Protein AF-A0A917YUC7-F1 (afdb_monomer_lite)

Structure (mmCIF, N/CA/C/O backbone):
data_AF-A0A917YUC7-F1
#
_entry.id   AF-A0A917YUC7-F1
#
loop_
_atom_site.group_PDB
_atom_site.id
_atom_site.type_symbol
_atom_site.label_atom_id
_atom_site.label_alt_id
_atom_site.label_comp_id
_atom_site.label_asym_id
_atom_site.label_entity_id
_atom_site.label_seq_id
_atom_site.pdbx_PDB_ins_code
_atom_site.Cartn_x
_atom_site.Cartn_y
_atom_site.Cartn_z
_atom_site.occupancy
_atom_site.B_iso_or_equiv
_atom_site.auth_seq_id
_atom_site.auth_comp_id
_atom_site.auth_asym_id
_atom_site.auth_atom_id
_atom_site.pdbx_PDB_model_nu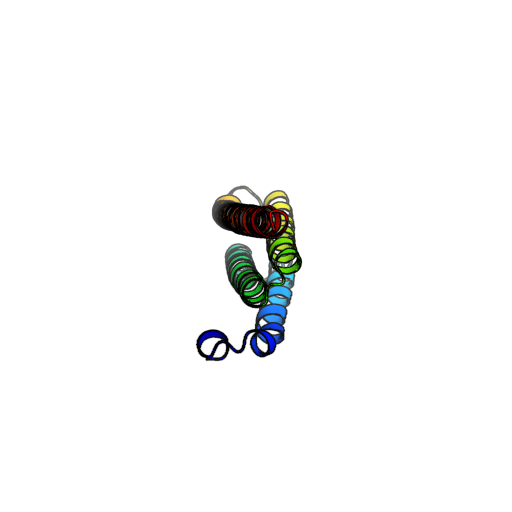m
ATOM 1 N N . MET A 1 1 ? -17.972 -7.147 -2.688 1.00 74.19 1 MET A N 1
ATOM 2 C CA . MET A 1 1 ? -18.888 -7.907 -1.812 1.00 74.19 1 MET A CA 1
ATOM 3 C C . MET A 1 1 ? -18.454 -7.900 -0.339 1.00 74.19 1 MET A C 1
ATOM 5 O O . MET A 1 1 ? -19.126 -7.241 0.434 1.00 74.19 1 MET A O 1
ATOM 9 N N . LEU A 1 2 ? -17.316 -8.488 0.076 1.00 87.12 2 LEU A N 1
ATOM 10 C CA . LEU A 1 2 ? -16.949 -8.581 1.515 1.00 87.12 2 LEU A CA 1
ATOM 11 C C . LEU A 1 2 ? -16.823 -7.231 2.246 1.00 87.12 2 LEU A C 1
ATOM 13 O O . LEU A 1 2 ? -17.411 -7.049 3.309 1.00 87.12 2 LEU A O 1
ATOM 17 N N . ARG A 1 3 ? -16.110 -6.262 1.656 1.00 87.81 3 ARG A N 1
ATOM 18 C CA . ARG A 1 3 ? -15.996 -4.898 2.208 1.00 87.81 3 ARG A CA 1
ATOM 19 C C . ARG A 1 3 ? -17.294 -4.094 2.149 1.00 87.81 3 ARG A C 1
ATOM 21 O O . ARG A 1 3 ? -17.513 -3.256 3.006 1.00 87.81 3 ARG A O 1
ATOM 28 N N . GLN A 1 4 ? -18.154 -4.359 1.164 1.00 86.38 4 GLN A N 1
ATOM 29 C CA . GLN A 1 4 ? -19.476 -3.719 1.071 1.00 86.38 4 GLN A CA 1
ATOM 30 C C . GLN A 1 4 ? -20.412 -4.219 2.177 1.00 86.38 4 GLN A C 1
ATOM 32 O O . GLN A 1 4 ? -21.276 -3.482 2.623 1.00 86.38 4 GLN A O 1
ATOM 37 N N . THR A 1 5 ? -20.204 -5.452 2.642 1.00 91.31 5 THR A N 1
ATOM 38 C CA . THR A 1 5 ? -20.909 -6.043 3.787 1.00 91.31 5 THR A CA 1
ATOM 39 C C . THR A 1 5 ? -20.157 -5.870 5.111 1.00 91.31 5 THR A C 1
ATOM 41 O O . THR A 1 5 ? -20.409 -6.618 6.047 1.00 91.31 5 THR A O 1
ATOM 44 N N . GLU A 1 6 ? -19.167 -4.972 5.170 1.00 90.62 6 GLU A N 1
ATOM 45 C CA . GLU A 1 6 ? -18.369 -4.678 6.373 1.00 90.62 6 GLU A CA 1
ATOM 46 C C . GLU A 1 6 ? -17.646 -5.886 7.004 1.00 90.62 6 GLU A C 1
ATOM 48 O O . GLU A 1 6 ? -17.240 -5.875 8.165 1.00 90.62 6 GLU A O 1
ATOM 53 N N . GLN A 1 7 ? -17.407 -6.944 6.225 1.00 92.56 7 GLN A N 1
ATOM 54 C CA . GLN A 1 7 ? -16.704 -8.145 6.679 1.00 92.56 7 GLN A CA 1
ATOM 55 C C . GLN A 1 7 ? -15.183 -7.935 6.611 1.00 92.56 7 GLN A C 1
ATOM 57 O O . GLN A 1 7 ? -14.464 -8.665 5.924 1.00 92.56 7 GLN A O 1
ATOM 62 N N . TRP A 1 8 ? -14.686 -6.918 7.321 1.00 93.31 8 TRP A N 1
ATOM 63 C CA . TRP A 1 8 ? -13.299 -6.439 7.249 1.00 93.31 8 TRP A CA 1
ATOM 64 C C . TRP A 1 8 ? -12.279 -7.543 7.554 1.00 93.31 8 TRP A C 1
ATOM 66 O O . TRP A 1 8 ? -11.313 -7.734 6.815 1.00 93.31 8 TRP A O 1
ATOM 76 N N . HIS A 1 9 ? -12.534 -8.345 8.590 1.00 92.81 9 HIS A N 1
ATOM 77 C CA . HIS A 1 9 ? -11.676 -9.472 8.968 1.00 92.81 9 HIS A CA 1
ATOM 78 C C . HIS A 1 9 ? -11.575 -10.545 7.883 1.00 92.81 9 HIS A C 1
ATOM 80 O O . HIS A 1 9 ? -10.516 -11.132 7.693 1.00 92.81 9 HIS A O 1
ATOM 86 N N . ARG A 1 10 ? -12.667 -10.799 7.155 1.00 93.44 10 ARG A N 1
ATOM 87 C CA . ARG A 1 10 ? -12.684 -11.800 6.082 1.00 93.44 10 ARG A CA 1
ATOM 88 C C . ARG A 1 10 ? -12.084 -11.262 4.793 1.00 93.44 10 ARG A C 1
ATOM 90 O O . ARG A 1 10 ? -11.592 -12.047 3.998 1.00 93.44 10 ARG A O 1
ATOM 97 N N . ALA A 1 11 ? -12.107 -9.947 4.586 1.00 94.12 11 ALA A N 1
ATOM 98 C CA . ALA A 1 11 ? -11.483 -9.310 3.432 1.00 94.12 11 ALA A CA 1
ATOM 99 C C . ALA A 1 11 ? -9.945 -9.282 3.527 1.00 94.12 11 ALA A C 1
ATOM 101 O O . ALA A 1 11 ? -9.275 -9.308 2.498 1.00 94.12 11 ALA A O 1
ATOM 102 N N . LEU A 1 12 ? -9.397 -9.263 4.748 1.00 94.06 12 LEU A N 1
ATOM 103 C CA . LEU A 1 12 ? -7.960 -9.165 5.035 1.00 94.06 12 LEU A CA 1
ATOM 104 C C . LEU A 1 12 ? -7.058 -10.093 4.203 1.00 94.06 12 LEU A C 1
ATOM 106 O O . LEU A 1 12 ? -6.167 -9.558 3.552 1.00 94.06 12 LEU A O 1
ATOM 110 N N . PRO A 1 13 ? -7.255 -11.427 4.173 1.00 95.19 13 PRO A N 1
ATOM 111 C CA . PRO A 1 13 ? -6.349 -12.324 3.450 1.00 95.19 13 PRO A CA 1
ATOM 112 C C . PRO A 1 13 ? -6.332 -12.064 1.939 1.00 95.19 13 PRO A C 1
ATOM 114 O O . PRO A 1 13 ? -5.275 -12.116 1.323 1.00 95.19 13 PRO A O 1
ATOM 117 N N . TYR A 1 14 ? -7.475 -11.712 1.346 1.00 95.38 14 TYR A N 1
ATOM 118 C CA . TYR A 1 14 ? -7.559 -11.422 -0.088 1.00 95.38 14 TYR A CA 1
ATOM 119 C C . TYR A 1 14 ? -6.807 -10.141 -0.452 1.00 95.38 14 TYR A C 1
ATOM 121 O O . TYR A 1 14 ? -6.075 -10.100 -1.435 1.00 95.38 14 TYR A O 1
ATOM 129 N N . ILE A 1 15 ? -6.973 -9.092 0.356 1.00 96.25 15 ILE A N 1
ATOM 130 C CA . ILE A 1 15 ? -6.316 -7.805 0.105 1.00 96.25 15 ILE A CA 1
ATOM 131 C C . ILE A 1 15 ? -4.824 -7.894 0.453 1.00 96.25 15 ILE A C 1
ATOM 133 O O . ILE A 1 15 ? -4.002 -7.328 -0.258 1.00 96.25 15 ILE A O 1
ATOM 137 N N . GLY A 1 16 ? -4.474 -8.628 1.513 1.00 96.88 16 GLY A N 1
ATOM 138 C CA . GLY A 1 16 ? -3.090 -8.923 1.880 1.00 96.88 16 GLY A CA 1
ATOM 139 C C . GLY A 1 16 ? -2.356 -9.658 0.762 1.00 96.88 16 GLY A C 1
ATOM 140 O O . GLY A 1 16 ? -1.305 -9.203 0.332 1.00 96.88 16 GLY A O 1
ATOM 141 N N . SER A 1 17 ? -2.967 -10.706 0.206 1.00 97.50 17 SER A N 1
ATOM 142 C CA . SER A 1 17 ? -2.397 -11.436 -0.930 1.00 97.50 17 SER A CA 1
ATOM 143 C C . SER A 1 17 ? -2.228 -10.550 -2.170 1.00 97.50 17 SER A C 1
ATOM 145 O O . SER A 1 17 ? -1.193 -10.617 -2.827 1.00 97.50 17 SER A O 1
ATOM 147 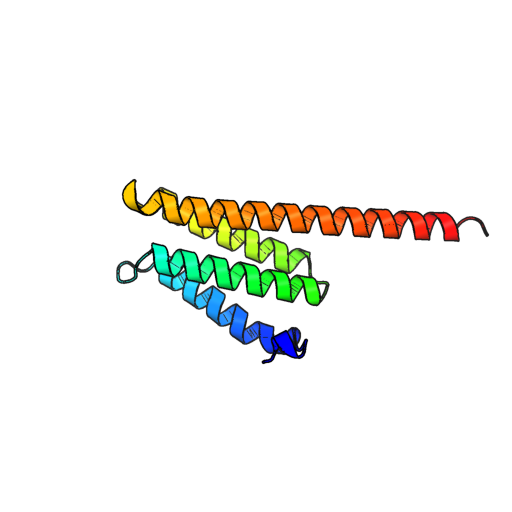N N . ALA A 1 18 ? -3.188 -9.664 -2.463 1.00 97.25 18 ALA A N 1
ATOM 148 C CA . ALA A 1 18 ? -3.049 -8.700 -3.557 1.00 97.25 18 ALA A CA 1
ATOM 149 C C . ALA A 1 18 ? -1.884 -7.717 -3.330 1.00 97.25 18 ALA A C 1
ATOM 151 O O . ALA A 1 18 ? -1.146 -7.411 -4.263 1.00 97.25 18 ALA A O 1
ATOM 152 N N . PHE A 1 19 ? -1.698 -7.250 -2.092 1.00 98.25 19 PHE A N 1
ATOM 153 C CA . PHE A 1 19 ? -0.584 -6.378 -1.716 1.00 98.25 19 PHE A CA 1
ATOM 154 C C . PHE A 1 19 ? 0.774 -7.079 -1.853 1.00 98.25 19 PHE A C 1
ATOM 156 O O . PHE A 1 19 ? 1.709 -6.514 -2.421 1.00 98.25 19 PHE A O 1
ATOM 163 N N . GLU A 1 20 ? 0.880 -8.320 -1.381 1.00 97.19 20 GLU A N 1
ATOM 164 C CA . GLU A 1 20 ? 2.092 -9.136 -1.506 1.00 97.19 20 GLU A CA 1
ATOM 165 C C . GLU A 1 20 ? 2.425 -9.415 -2.974 1.00 97.19 20 GLU A C 1
ATOM 167 O O . GLU A 1 20 ? 3.557 -9.193 -3.403 1.00 97.19 20 GLU A O 1
ATOM 172 N N . ALA A 1 21 ? 1.432 -9.819 -3.770 1.00 96.69 21 ALA A N 1
ATOM 173 C CA . ALA A 1 21 ? 1.607 -10.057 -5.198 1.00 96.69 21 ALA A CA 1
ATOM 174 C C . ALA A 1 21 ? 2.078 -8.790 -5.925 1.00 96.69 21 ALA A C 1
ATOM 176 O O . ALA A 1 21 ? 3.066 -8.833 -6.653 1.00 96.69 21 ALA A O 1
ATOM 177 N N . ALA A 1 22 ? 1.434 -7.645 -5.684 1.00 96.44 22 ALA A N 1
ATOM 178 C CA . ALA A 1 22 ? 1.843 -6.380 -6.288 1.00 96.44 22 ALA A CA 1
ATOM 179 C C . ALA A 1 22 ? 3.262 -5.954 -5.868 1.00 96.44 22 ALA A C 1
ATOM 181 O O . ALA A 1 22 ? 4.010 -5.422 -6.686 1.00 96.44 22 ALA A O 1
ATOM 182 N N . SER A 1 23 ? 3.654 -6.232 -4.620 1.00 95.06 23 SER A N 1
ATOM 183 C CA . SER A 1 23 ? 5.010 -5.964 -4.122 1.00 95.06 23 SER A CA 1
ATOM 184 C C . SER A 1 23 ? 6.062 -6.801 -4.855 1.00 95.06 23 SER A C 1
ATOM 186 O O . SER A 1 23 ? 7.117 -6.281 -5.208 1.00 95.06 23 SER A O 1
ATOM 188 N N . LEU A 1 24 ? 5.768 -8.078 -5.123 1.00 94.38 24 LEU A N 1
ATOM 189 C CA . LEU A 1 24 ? 6.646 -8.958 -5.901 1.00 94.38 24 LEU A CA 1
ATOM 190 C C . LEU A 1 24 ? 6.746 -8.507 -7.362 1.00 94.38 24 LEU A C 1
ATOM 192 O O . LEU A 1 24 ? 7.843 -8.444 -7.914 1.00 94.38 24 LEU A O 1
ATOM 196 N N . LEU A 1 25 ? 5.610 -8.155 -7.973 1.00 93.19 25 LEU A N 1
ATOM 197 C CA . LEU A 1 25 ? 5.556 -7.689 -9.360 1.00 93.19 25 LEU A CA 1
ATOM 198 C C . LEU A 1 25 ? 6.344 -6.391 -9.561 1.00 93.19 25 LEU A C 1
ATOM 200 O O . LEU A 1 25 ? 6.956 -6.220 -10.608 1.00 93.19 25 LEU A O 1
ATOM 204 N N . LEU A 1 26 ? 6.390 -5.507 -8.559 1.00 91.31 26 LEU A N 1
ATOM 205 C CA . LEU A 1 26 ? 7.149 -4.255 -8.632 1.00 91.31 26 LEU A CA 1
ATOM 206 C C . LEU A 1 26 ? 8.666 -4.474 -8.777 1.00 91.31 26 LEU A C 1
ATOM 208 O O . LEU A 1 26 ? 9.362 -3.604 -9.294 1.00 91.31 26 LEU A O 1
ATOM 212 N N . GLY A 1 27 ? 9.180 -5.618 -8.316 1.00 85.62 27 GLY A N 1
ATOM 213 C CA . GLY A 1 27 ? 10.582 -6.010 -8.470 1.00 85.62 27 GLY A CA 1
ATOM 214 C C . GLY A 1 27 ? 10.868 -6.868 -9.706 1.00 85.62 27 GLY A C 1
ATOM 215 O O . GLY A 1 27 ? 12.018 -7.254 -9.909 1.00 85.62 27 GLY A O 1
ATOM 216 N N . SER A 1 28 ? 9.850 -7.205 -10.502 1.00 87.62 28 SER A N 1
ATOM 217 C CA . SER A 1 28 ? 9.996 -8.046 -11.691 1.00 87.62 28 SER A CA 1
ATOM 218 C C . SER A 1 28 ? 10.418 -7.220 -12.907 1.00 87.62 28 SER A C 1
ATOM 220 O O . SER A 1 28 ? 9.899 -6.133 -13.134 1.00 87.62 28 SER A O 1
ATOM 222 N N . ILE A 1 29 ? 11.343 -7.757 -13.706 1.00 79.00 29 ILE A N 1
ATOM 223 C CA . ILE A 1 29 ? 11.822 -7.131 -14.952 1.00 79.00 29 ILE A CA 1
ATOM 224 C C . ILE A 1 29 ? 10.797 -7.307 -16.087 1.00 79.00 29 ILE A C 1
ATOM 226 O O . ILE A 1 29 ? 10.738 -6.492 -17.003 1.00 79.00 29 ILE A O 1
ATOM 230 N N . ASP A 1 30 ? 9.965 -8.348 -16.008 1.00 83.56 30 ASP A N 1
ATOM 231 C CA . ASP A 1 30 ? 9.036 -8.742 -17.074 1.00 83.56 30 ASP A CA 1
ATOM 232 C C . ASP A 1 30 ? 7.685 -8.015 -17.003 1.00 83.56 30 ASP A C 1
ATOM 234 O O . ASP A 1 30 ? 6.819 -8.204 -17.859 1.00 83.56 30 ASP A O 1
ATOM 238 N N . ILE A 1 31 ? 7.475 -7.204 -15.965 1.00 84.44 31 ILE A N 1
ATOM 239 C CA . ILE A 1 31 ? 6.204 -6.543 -15.683 1.00 84.44 31 ILE A CA 1
ATOM 240 C C . ILE A 1 31 ? 6.381 -5.036 -15.772 1.00 84.44 31 ILE A C 1
ATOM 242 O O . ILE A 1 31 ? 7.367 -4.476 -15.302 1.00 84.44 31 ILE A O 1
ATOM 246 N N . ASP A 1 32 ? 5.379 -4.366 -16.341 1.00 88.88 32 ASP A N 1
ATOM 247 C CA . ASP A 1 32 ? 5.323 -2.910 -16.351 1.00 88.88 32 ASP A CA 1
ATOM 248 C C . ASP A 1 32 ? 5.326 -2.361 -14.914 1.00 88.88 32 ASP A C 1
ATOM 250 O O . ASP A 1 32 ? 4.347 -2.471 -14.166 1.00 88.88 32 ASP A O 1
ATOM 254 N N . THR A 1 33 ? 6.435 -1.720 -14.547 1.00 90.00 33 THR A N 1
ATOM 255 C CA . THR A 1 33 ? 6.644 -1.066 -13.255 1.00 90.00 33 THR A CA 1
ATOM 256 C C . THR A 1 33 ? 5.522 -0.087 -12.908 1.00 90.00 33 THR A C 1
ATOM 258 O O . THR A 1 33 ? 5.149 0.036 -11.741 1.00 90.00 33 THR A O 1
ATOM 261 N N . GLN A 1 34 ? 4.945 0.614 -13.891 1.00 90.31 34 GLN A N 1
ATOM 262 C CA . GLN A 1 34 ? 3.865 1.574 -13.652 1.00 90.31 34 GLN A CA 1
ATOM 263 C C . GLN A 1 34 ? 2.557 0.885 -13.254 1.00 90.31 34 GLN A C 1
ATOM 265 O O . GLN A 1 34 ? 1.827 1.382 -12.382 1.00 90.31 34 GLN A O 1
ATOM 270 N N . LEU A 1 35 ? 2.274 -0.264 -13.868 1.00 91.75 35 LEU A N 1
ATOM 271 C CA . LEU A 1 35 ? 1.143 -1.109 -13.507 1.00 91.75 35 LEU A CA 1
ATOM 272 C C . LEU A 1 35 ? 1.345 -1.678 -12.101 1.00 91.75 35 LEU A C 1
ATOM 274 O O . LEU A 1 35 ? 0.494 -1.468 -11.236 1.00 91.75 35 LEU A O 1
ATOM 278 N N . ALA A 1 36 ? 2.498 -2.296 -11.839 1.00 93.88 36 ALA A N 1
ATOM 279 C CA . ALA A 1 36 ? 2.814 -2.861 -10.528 1.00 93.88 36 ALA A CA 1
ATOM 280 C C . ALA A 1 36 ? 2.752 -1.804 -9.410 1.00 93.88 36 ALA A C 1
ATOM 282 O O . ALA A 1 36 ? 2.174 -2.045 -8.350 1.00 93.88 36 ALA A O 1
ATOM 283 N N . ALA A 1 37 ? 3.251 -0.590 -9.664 1.00 95.12 37 ALA A N 1
ATOM 284 C CA . ALA A 1 37 ? 3.158 0.526 -8.727 1.00 95.12 37 ALA A CA 1
ATOM 285 C C . ALA A 1 37 ? 1.707 0.941 -8.441 1.00 95.12 37 ALA A C 1
ATOM 287 O O . ALA A 1 37 ? 1.357 1.269 -7.302 1.00 95.12 37 ALA A O 1
ATOM 288 N N . THR A 1 38 ? 0.849 0.920 -9.463 1.00 95.81 38 THR A N 1
ATOM 289 C CA . THR A 1 38 ? -0.576 1.250 -9.329 1.00 95.81 38 THR A CA 1
ATOM 290 C C . THR A 1 38 ? -1.315 0.195 -8.507 1.00 95.81 38 THR A C 1
ATOM 292 O O . THR A 1 38 ? -2.085 0.553 -7.609 1.00 95.81 38 THR A O 1
ATOM 295 N N . GLU A 1 39 ? -1.046 -1.085 -8.758 1.00 96.88 39 GLU A N 1
ATOM 296 C CA . GLU A 1 39 ? -1.622 -2.199 -8.001 1.00 96.88 39 GLU A CA 1
ATOM 297 C C . GLU A 1 39 ? -1.143 -2.198 -6.548 1.00 96.88 39 GLU A C 1
ATOM 299 O O . GLU A 1 39 ? -1.953 -2.328 -5.625 1.00 96.88 39 GLU A O 1
ATOM 304 N N . LEU A 1 40 ? 0.149 -1.944 -6.314 1.00 98.00 40 LEU A N 1
ATOM 305 C CA . LEU A 1 40 ? 0.709 -1.833 -4.967 1.00 98.00 40 LEU A CA 1
ATOM 306 C C . LEU A 1 40 ? 0.064 -0.676 -4.202 1.00 98.00 40 LEU A C 1
ATOM 308 O O . LEU A 1 40 ? -0.359 -0.831 -3.060 1.00 98.00 40 LEU A O 1
ATOM 312 N N . THR A 1 41 ? -0.071 0.482 -4.846 1.00 98.31 41 THR A N 1
ATOM 313 C CA . THR A 1 41 ? -0.703 1.658 -4.235 1.00 98.31 41 THR A CA 1
ATOM 314 C C . THR A 1 41 ? -2.161 1.382 -3.882 1.00 98.31 41 THR A C 1
ATOM 316 O O . THR A 1 41 ? -2.602 1.669 -2.768 1.00 98.31 41 THR A O 1
ATOM 319 N N . SER A 1 42 ? -2.917 0.801 -4.814 1.00 97.94 42 SER A N 1
ATOM 320 C CA . SER A 1 42 ? -4.341 0.518 -4.628 1.00 97.94 42 SER A CA 1
ATOM 321 C C . SER A 1 42 ? -4.553 -0.504 -3.514 1.00 97.94 42 SER A C 1
ATOM 323 O O . SER A 1 42 ? -5.307 -0.248 -2.574 1.00 97.94 42 SER A O 1
ATOM 325 N N . SER A 1 43 ? -3.840 -1.628 -3.560 1.00 98.25 43 SER A N 1
ATOM 326 C CA . SER A 1 43 ? -3.905 -2.666 -2.528 1.00 98.25 43 SER A CA 1
ATOM 327 C C . SER A 1 43 ? -3.460 -2.148 -1.154 1.00 98.25 43 SER A C 1
ATOM 329 O O . SER A 1 43 ? -4.155 -2.407 -0.171 1.00 98.25 43 SER A O 1
ATOM 331 N N . ALA A 1 44 ? -2.404 -1.329 -1.070 1.00 98.44 44 ALA A N 1
ATOM 332 C CA . ALA A 1 44 ? -1.955 -0.703 0.177 1.00 98.44 44 ALA A CA 1
ATOM 333 C C . ALA A 1 44 ? -3.028 0.201 0.796 1.00 98.44 44 ALA A C 1
ATOM 335 O O . ALA A 1 44 ? -3.318 0.100 1.989 1.00 98.44 44 ALA A O 1
ATOM 336 N N . LEU A 1 45 ? -3.661 1.061 -0.010 1.00 98.25 45 LEU A N 1
ATOM 337 C CA . LEU A 1 45 ? -4.747 1.934 0.442 1.00 98.25 45 LEU A CA 1
ATOM 338 C C . LEU A 1 45 ? -5.949 1.126 0.938 1.00 98.25 45 LEU A C 1
ATOM 340 O O . LEU A 1 45 ? -6.519 1.434 1.988 1.00 98.25 45 LEU A O 1
ATOM 344 N N . LEU A 1 46 ? -6.328 0.081 0.199 1.00 97.00 46 LEU A N 1
ATOM 345 C CA . LEU A 1 46 ? -7.441 -0.792 0.558 1.00 97.00 46 LEU A CA 1
ATOM 346 C C . LEU A 1 46 ? -7.152 -1.569 1.851 1.00 97.00 46 LEU A C 1
ATOM 348 O O . LEU A 1 46 ? -8.034 -1.664 2.706 1.00 97.00 46 LEU A O 1
ATOM 352 N N . LEU A 1 47 ? -5.939 -2.098 2.004 1.00 97.69 47 LEU A N 1
ATOM 353 C CA . LEU A 1 47 ? -5.515 -2.865 3.172 1.00 97.69 47 LEU A CA 1
ATOM 354 C C . LEU A 1 47 ? -5.406 -1.977 4.412 1.00 97.69 47 LEU A C 1
ATOM 356 O O . LEU A 1 47 ? -5.889 -2.342 5.485 1.00 97.69 47 LEU A O 1
ATOM 360 N N . ALA A 1 48 ? -4.834 -0.783 4.256 1.00 97.50 48 ALA A N 1
ATOM 361 C CA . ALA A 1 48 ? -4.751 0.192 5.326 1.00 97.50 48 ALA A CA 1
ATOM 362 C C . ALA A 1 48 ? -6.142 0.639 5.786 1.00 97.50 48 ALA A C 1
ATOM 364 O O . ALA A 1 48 ? -6.422 0.566 6.979 1.00 97.50 48 ALA A O 1
ATOM 365 N N . ASP A 1 49 ? -7.045 1.013 4.871 1.00 95.88 49 ASP A N 1
ATOM 366 C CA . ASP A 1 49 ? -8.430 1.354 5.231 1.00 95.88 49 ASP A CA 1
ATOM 367 C C . ASP A 1 49 ? -9.113 0.204 5.983 1.00 95.88 49 ASP A C 1
ATOM 369 O O . ASP A 1 49 ? -9.740 0.423 7.017 1.00 95.88 49 ASP A O 1
ATOM 373 N N . ASN A 1 50 ? -8.910 -1.038 5.540 1.00 96.12 50 ASN A N 1
ATOM 374 C CA . ASN A 1 50 ? -9.462 -2.211 6.208 1.00 96.12 50 ASN A CA 1
ATOM 375 C C . ASN A 1 50 ? -8.944 -2.354 7.654 1.00 96.12 50 ASN A C 1
ATOM 377 O O . ASN A 1 50 ? -9.727 -2.595 8.574 1.00 96.12 50 ASN A O 1
ATOM 381 N N . TYR A 1 51 ? -7.648 -2.121 7.891 1.00 95.81 51 TYR A N 1
ATOM 382 C CA . TYR A 1 51 ? -7.093 -2.058 9.247 1.00 95.81 51 TYR A CA 1
ATOM 383 C C . TYR A 1 51 ? -7.668 -0.901 10.074 1.00 95.81 51 TYR A C 1
ATOM 385 O O . TYR A 1 51 ? -7.941 -1.087 11.263 1.00 95.81 51 TYR A O 1
ATOM 393 N N . TYR A 1 52 ? -7.901 0.269 9.472 1.00 93.75 52 TYR A N 1
ATOM 394 C CA . TYR A 1 52 ? -8.538 1.408 10.144 1.00 93.75 52 TYR A CA 1
ATOM 395 C C . TYR A 1 52 ? -9.975 1.096 10.566 1.00 93.75 52 TYR A C 1
ATOM 397 O O . TYR A 1 52 ? -10.353 1.387 11.703 1.00 93.75 52 TYR A O 1
ATOM 405 N N . ARG A 1 53 ? -10.761 0.445 9.701 1.00 93.38 53 ARG A N 1
ATOM 406 C CA . ARG A 1 53 ? -12.130 -0.005 10.015 1.00 93.38 53 ARG A CA 1
ATOM 407 C C . ARG A 1 53 ? -12.170 -0.988 11.184 1.00 93.38 53 ARG A C 1
ATOM 409 O O . ARG A 1 53 ? -13.132 -1.000 11.940 1.00 93.38 53 ARG A O 1
ATOM 416 N N . MET A 1 54 ? -11.095 -1.747 11.377 1.00 93.88 54 MET A N 1
ATOM 417 C CA . MET A 1 54 ? -10.919 -2.680 12.492 1.00 93.88 54 MET A CA 1
ATOM 418 C C . MET A 1 54 ? -10.290 -2.048 13.748 1.00 93.88 54 MET A C 1
ATOM 420 O O . MET A 1 54 ? -9.947 -2.766 14.686 1.00 93.88 54 MET A O 1
ATOM 424 N N . GLY A 1 55 ? -10.056 -0.731 13.770 1.00 92.44 55 GLY A N 1
ATOM 425 C CA . GLY A 1 55 ? -9.392 -0.044 14.886 1.00 92.44 55 GLY A CA 1
ATOM 426 C C . GLY A 1 55 ? -7.887 -0.326 15.008 1.00 92.44 55 GLY A C 1
ATOM 427 O O . GLY A 1 55 ? -7.243 0.105 15.962 1.00 92.44 55 GLY A O 1
ATOM 428 N N . ARG A 1 56 ? -7.290 -1.033 14.043 1.00 94.19 56 ARG A N 1
ATOM 429 C CA . ARG A 1 56 ? -5.875 -1.436 14.040 1.00 94.19 56 ARG A CA 1
ATOM 430 C C . ARG A 1 56 ? -5.002 -0.393 13.341 1.00 94.19 56 ARG A C 1
ATOM 432 O O . ARG A 1 56 ? -4.245 -0.714 12.428 1.00 94.19 56 ARG A O 1
ATOM 439 N N . PHE A 1 57 ? -5.080 0.859 13.785 1.00 93.81 57 PHE A N 1
ATOM 440 C CA . PHE A 1 57 ? -4.481 2.011 13.093 1.00 93.81 57 PHE A CA 1
ATOM 441 C C . PHE A 1 57 ? -2.980 1.875 12.838 1.00 93.81 57 PHE A C 1
ATOM 443 O O . PHE A 1 57 ? -2.513 2.141 11.733 1.00 93.81 57 PHE A O 1
ATOM 450 N N . ARG A 1 58 ? -2.229 1.373 13.829 1.00 93.81 58 ARG A N 1
ATOM 451 C CA . ARG A 1 58 ? -0.788 1.124 13.682 1.00 93.81 58 ARG A CA 1
ATOM 452 C C . ARG A 1 58 ? -0.493 0.229 12.479 1.00 93.81 58 ARG A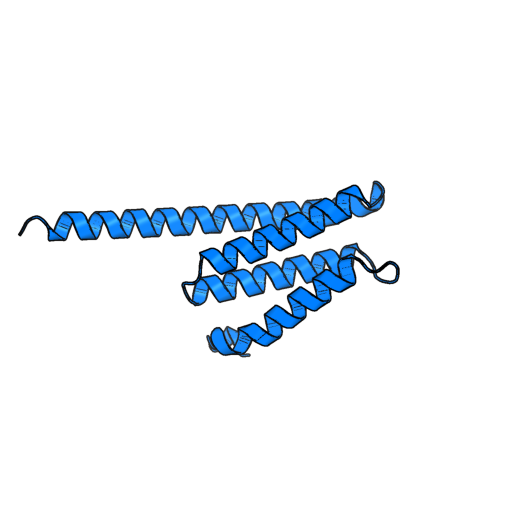 C 1
ATOM 454 O O . ARG A 1 58 ? 0.365 0.582 11.683 1.00 93.81 58 ARG A O 1
ATOM 461 N N . HIS A 1 59 ? -1.229 -0.871 12.319 1.00 95.88 59 HIS A N 1
ATOM 462 C CA . HIS A 1 59 ? -1.039 -1.788 11.193 1.00 95.88 59 HIS A CA 1
ATOM 463 C C . HIS A 1 59 ? -1.338 -1.092 9.866 1.00 95.88 59 HIS A C 1
ATOM 465 O O . HIS A 1 59 ? -0.539 -1.181 8.941 1.00 95.88 59 HIS A O 1
ATOM 471 N N . GLY A 1 60 ? -2.429 -0.322 9.797 1.00 96.44 60 GLY A N 1
ATOM 472 C CA . GLY A 1 60 ? -2.760 0.445 8.597 1.00 96.44 60 GLY A CA 1
ATOM 473 C C . GLY A 1 60 ? -1.655 1.426 8.189 1.00 96.44 60 GLY A C 1
ATOM 474 O O . GLY A 1 60 ? -1.313 1.499 7.013 1.00 96.44 60 GLY A O 1
ATOM 475 N N . ARG A 1 61 ? -1.037 2.131 9.147 1.00 96.19 61 ARG A N 1
ATOM 476 C CA . ARG A 1 61 ? 0.091 3.034 8.853 1.00 96.19 61 ARG A CA 1
ATOM 477 C C . ARG A 1 61 ? 1.332 2.296 8.379 1.00 96.19 61 ARG A C 1
ATOM 479 O O . ARG A 1 61 ? 1.991 2.780 7.465 1.00 96.19 61 ARG A O 1
ATOM 486 N N . GLU A 1 62 ? 1.662 1.166 9.000 1.00 97.62 62 GLU A N 1
ATOM 487 C CA . GLU A 1 62 ? 2.836 0.389 8.596 1.00 97.62 62 GLU A CA 1
ATOM 488 C C . GLU A 1 62 ? 2.692 -0.137 7.164 1.00 97.62 62 GLU A C 1
ATOM 490 O O . GLU A 1 62 ? 3.646 -0.032 6.404 1.00 97.62 62 GLU A O 1
ATOM 495 N N . ILE A 1 63 ? 1.492 -0.556 6.742 1.00 98.25 63 ILE A N 1
ATOM 496 C CA . ILE A 1 63 ? 1.231 -0.919 5.337 1.00 98.25 63 ILE A CA 1
ATOM 497 C C . ILE A 1 63 ? 1.519 0.248 4.386 1.00 98.25 63 ILE A C 1
ATOM 499 O O . ILE A 1 63 ? 2.213 0.077 3.385 1.00 98.25 63 ILE A O 1
ATOM 503 N N . ILE A 1 64 ? 1.027 1.451 4.702 1.00 98.31 64 ILE A N 1
ATOM 504 C CA . ILE A 1 64 ? 1.268 2.631 3.859 1.00 98.31 64 ILE A CA 1
ATOM 505 C C . ILE A 1 64 ? 2.761 2.972 3.798 1.00 98.31 64 ILE A C 1
ATOM 507 O O . ILE A 1 64 ? 3.275 3.260 2.720 1.00 98.31 64 ILE A O 1
ATOM 511 N N . LYS A 1 65 ? 3.472 2.921 4.931 1.00 98.31 65 LYS A N 1
ATOM 512 C CA . LYS A 1 65 ? 4.918 3.179 4.970 1.00 98.31 65 LYS A CA 1
ATOM 513 C C . LYS A 1 65 ? 5.703 2.163 4.148 1.00 98.31 65 LYS A C 1
ATOM 515 O O . LYS A 1 65 ? 6.563 2.571 3.382 1.00 98.31 65 LYS A O 1
ATOM 520 N N . GLN A 1 66 ? 5.385 0.875 4.275 1.00 98.19 66 GLN A N 1
ATOM 521 C CA . GLN A 1 66 ? 6.029 -0.184 3.495 1.00 98.19 66 GLN A CA 1
ATOM 522 C C . GLN A 1 66 ? 5.841 0.044 1.993 1.00 98.19 66 GLN A C 1
ATOM 524 O O . GLN A 1 66 ? 6.813 -0.000 1.244 1.00 98.19 66 GLN A O 1
ATOM 529 N N . ALA A 1 67 ? 4.621 0.377 1.560 1.00 98.25 67 ALA A N 1
ATOM 530 C CA . ALA A 1 67 ? 4.345 0.699 0.162 1.00 98.25 67 ALA A CA 1
ATOM 531 C C . ALA A 1 67 ? 5.160 1.907 -0.333 1.00 98.25 67 ALA A C 1
ATOM 533 O O . ALA A 1 67 ? 5.723 1.860 -1.424 1.00 98.25 67 ALA A O 1
ATOM 534 N N . ILE A 1 68 ? 5.261 2.973 0.473 1.00 98.25 68 ILE A N 1
ATOM 535 C CA . ILE A 1 68 ? 6.090 4.147 0.151 1.00 98.25 68 ILE A CA 1
ATOM 536 C C . ILE A 1 68 ? 7.556 3.743 -0.001 1.00 98.25 68 ILE A C 1
ATOM 538 O O . ILE A 1 68 ? 8.174 4.113 -0.995 1.00 98.25 68 ILE A O 1
ATOM 542 N N . THR A 1 69 ? 8.104 2.986 0.952 1.00 97.56 69 THR A N 1
ATOM 543 C CA . THR A 1 69 ? 9.500 2.530 0.912 1.00 97.56 69 THR A CA 1
ATOM 544 C C . THR A 1 69 ? 9.790 1.768 -0.376 1.00 97.56 69 THR A C 1
ATOM 546 O O . THR A 1 69 ? 10.721 2.132 -1.087 1.00 97.56 69 THR A O 1
ATOM 549 N N . LEU A 1 70 ? 8.949 0.791 -0.728 1.00 96.00 70 LEU A N 1
ATOM 550 C CA . LEU A 1 70 ? 9.111 0.008 -1.955 1.00 96.00 70 LEU A CA 1
ATOM 551 C C . LEU A 1 70 ? 9.077 0.889 -3.210 1.00 96.00 70 LEU A C 1
ATOM 553 O O . LEU A 1 70 ? 9.947 0.778 -4.066 1.00 96.00 70 LEU A O 1
ATOM 557 N N . LEU A 1 71 ? 8.113 1.807 -3.312 1.00 95.44 71 LEU A N 1
ATOM 558 C CA . LEU A 1 71 ? 7.996 2.694 -4.473 1.00 95.44 71 LEU A CA 1
ATOM 559 C C . LEU A 1 71 ? 9.176 3.666 -4.598 1.00 95.44 71 LEU A C 1
ATOM 561 O O . LEU A 1 71 ? 9.620 3.934 -5.713 1.00 95.44 71 LEU A O 1
ATOM 565 N N . VAL A 1 72 ? 9.684 4.189 -3.478 1.00 94.75 72 VAL A N 1
ATOM 566 C CA . VAL A 1 72 ? 10.864 5.067 -3.454 1.00 94.75 72 VAL A CA 1
ATOM 567 C C . VAL A 1 72 ? 12.111 4.297 -3.884 1.00 94.75 72 VAL A C 1
ATOM 569 O O . VAL A 1 72 ? 12.869 4.793 -4.715 1.00 94.75 72 VAL A O 1
ATOM 572 N N . GLU A 1 73 ? 12.309 3.080 -3.373 1.00 93.12 73 GLU A N 1
ATOM 573 C CA . GLU A 1 73 ? 13.414 2.214 -3.796 1.00 93.12 73 GLU A CA 1
ATOM 574 C C . GLU A 1 73 ? 13.340 1.897 -5.294 1.00 93.12 73 GLU A C 1
ATOM 576 O O . GLU A 1 73 ? 14.349 1.982 -5.994 1.00 93.12 73 GLU A O 1
ATOM 581 N N . THR A 1 74 ? 12.150 1.598 -5.819 1.00 91.75 74 THR A N 1
ATOM 582 C CA . THR A 1 74 ? 11.948 1.376 -7.256 1.00 91.75 74 THR A CA 1
ATOM 583 C C . THR A 1 74 ? 12.222 2.638 -8.071 1.00 91.75 74 THR A C 1
ATOM 585 O O . THR A 1 74 ? 12.870 2.562 -9.115 1.00 91.75 74 THR A O 1
ATOM 588 N N . GLN A 1 75 ? 11.796 3.813 -7.596 1.00 90.69 75 GLN A N 1
ATOM 589 C CA . GLN A 1 75 ? 12.052 5.086 -8.274 1.00 90.69 75 GLN A CA 1
ATOM 590 C C . GLN A 1 75 ? 13.549 5.399 -8.362 1.00 90.69 75 GLN A C 1
ATOM 592 O O . GLN A 1 75 ? 13.997 5.904 -9.383 1.00 90.69 75 GLN A O 1
ATOM 597 N N . GLN A 1 76 ? 14.330 5.064 -7.332 1.00 88.75 76 GLN A N 1
ATOM 598 C CA . GLN A 1 76 ? 15.787 5.247 -7.337 1.00 88.75 76 GLN A CA 1
ATOM 599 C C . GLN A 1 76 ? 16.511 4.318 -8.321 1.00 88.75 76 GLN A C 1
ATOM 601 O O . GLN A 1 76 ? 17.614 4.636 -8.756 1.00 88.7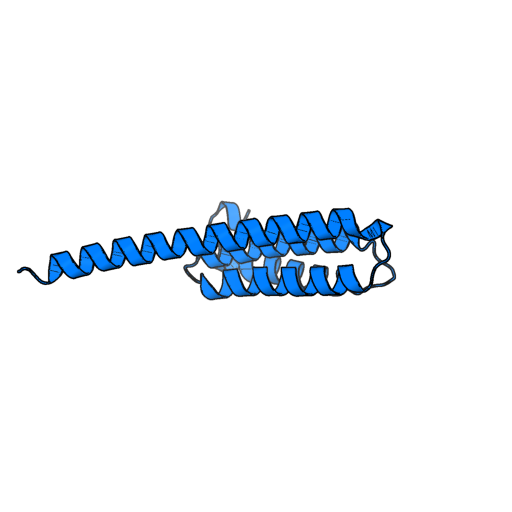5 76 GLN A O 1
ATOM 606 N N . ARG A 1 77 ? 15.908 3.172 -8.660 1.00 86.56 77 ARG A N 1
ATOM 607 C CA . ARG A 1 77 ? 16.467 2.176 -9.589 1.00 86.56 77 ARG A CA 1
ATOM 608 C C . ARG A 1 77 ? 16.007 2.363 -11.038 1.00 86.56 77 ARG A C 1
ATOM 610 O O . ARG A 1 77 ? 16.541 1.696 -11.91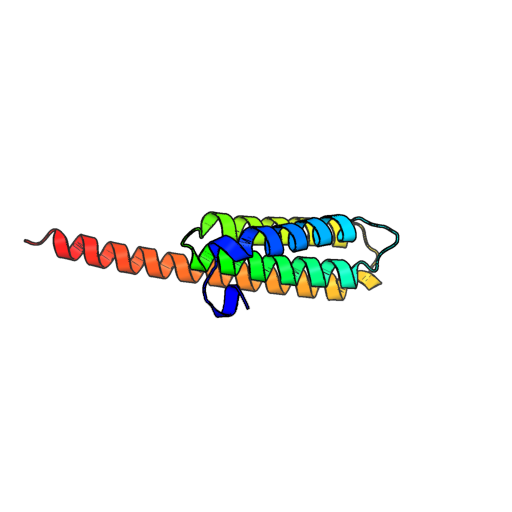5 1.00 86.56 77 ARG A O 1
ATOM 617 N N . THR A 1 78 ? 15.011 3.216 -11.284 1.00 78.62 78 THR A N 1
ATOM 618 C CA . THR A 1 78 ? 14.385 3.390 -12.604 1.00 78.62 78 THR A CA 1
ATOM 619 C C . THR A 1 78 ? 14.798 4.723 -13.227 1.00 78.62 78 THR A C 1
ATOM 621 O O . THR A 1 78 ? 14.712 5.763 -12.577 1.00 78.62 78 THR A O 1
ATOM 624 N N . ASP A 1 79 ? 15.181 4.714 -14.505 1.00 68.69 79 ASP A N 1
ATOM 625 C CA . ASP A 1 79 ? 15.537 5.928 -15.245 1.00 68.69 79 ASP A CA 1
ATOM 626 C C . ASP A 1 79 ? 14.342 6.893 -15.419 1.00 68.69 79 ASP A C 1
ATOM 628 O O . ASP A 1 79 ? 13.168 6.525 -15.304 1.00 68.69 79 ASP A O 1
ATOM 632 N N . VAL A 1 80 ? 14.657 8.159 -15.724 1.00 59.28 80 VAL A N 1
ATOM 633 C CA . VAL A 1 80 ? 13.802 9.368 -15.642 1.00 59.28 80 VAL A CA 1
ATOM 634 C C . VAL A 1 80 ? 12.362 9.204 -16.177 1.00 59.28 80 VAL A C 1
ATOM 636 O O . VAL A 1 80 ? 11.439 9.822 -15.643 1.00 59.28 80 VAL A O 1
ATOM 639 N N . GLY A 1 81 ? 12.129 8.347 -17.177 1.00 56.09 81 GLY A N 1
ATOM 640 C CA . GLY A 1 81 ? 10.811 8.111 -17.786 1.00 56.09 81 GLY A CA 1
ATOM 641 C C . GLY A 1 81 ? 9.789 7.362 -16.911 1.00 56.09 81 GLY A C 1
ATOM 642 O O . GLY A 1 81 ? 8.590 7.602 -17.040 1.00 56.09 81 GLY A O 1
ATOM 643 N N . GLY A 1 82 ? 10.225 6.511 -15.972 1.00 61.22 82 GLY A N 1
ATOM 644 C CA . GLY A 1 82 ? 9.336 5.791 -15.037 1.00 61.22 82 GLY A CA 1
ATOM 645 C C . GLY A 1 82 ? 8.897 6.616 -13.817 1.00 61.22 82 GLY A C 1
ATOM 646 O O . GLY A 1 82 ? 8.039 6.198 -13.037 1.00 61.22 82 GLY A O 1
ATOM 647 N N . SER A 1 83 ? 9.471 7.811 -13.654 1.00 70.81 83 SER A N 1
ATOM 648 C CA . SER A 1 83 ? 9.442 8.584 -12.409 1.00 70.81 83 SER A CA 1
ATOM 649 C C . SER A 1 83 ? 8.092 9.242 -12.101 1.00 70.81 83 SER A C 1
ATOM 651 O O . SER A 1 83 ? 7.685 9.297 -10.940 1.00 70.81 83 SER A O 1
ATOM 653 N N . ALA A 1 84 ? 7.352 9.715 -13.111 1.00 84.94 84 ALA A N 1
ATOM 654 C CA . ALA A 1 84 ? 6.140 10.509 -12.873 1.00 84.94 84 ALA A CA 1
ATOM 655 C C . ALA A 1 84 ? 5.016 9.697 -12.205 1.00 84.94 84 ALA A C 1
ATOM 657 O O . ALA A 1 84 ? 4.380 10.169 -11.259 1.00 84.94 84 ALA A O 1
ATOM 658 N N . ARG A 1 85 ? 4.791 8.453 -12.655 1.00 88.62 85 ARG A N 1
ATOM 659 C CA . ARG A 1 85 ? 3.760 7.584 -12.069 1.00 88.62 85 ARG A CA 1
ATOM 660 C C . ARG A 1 85 ? 4.128 7.161 -10.649 1.00 88.62 85 ARG A C 1
ATOM 662 O O . ARG A 1 85 ? 3.287 7.273 -9.760 1.00 88.62 85 ARG A O 1
ATOM 669 N N . LEU A 1 86 ? 5.380 6.753 -10.435 1.00 91.56 86 LEU A N 1
ATOM 670 C CA . LEU A 1 86 ? 5.906 6.415 -9.110 1.00 91.56 86 LEU A CA 1
ATOM 671 C C . LEU A 1 86 ? 5.774 7.599 -8.145 1.00 91.56 86 LEU A C 1
ATOM 673 O O . LEU A 1 86 ? 5.238 7.441 -7.051 1.00 91.56 86 LEU A O 1
ATOM 677 N N . SER A 1 87 ? 6.148 8.804 -8.580 1.00 93.00 87 SER A N 1
ATOM 678 C CA . SER A 1 87 ? 5.998 10.033 -7.793 1.00 93.00 87 SER A CA 1
ATOM 679 C C . SER A 1 87 ? 4.537 10.322 -7.426 1.00 93.00 87 SER A C 1
ATOM 681 O O . SER A 1 87 ? 4.243 10.677 -6.281 1.00 93.00 87 SER A O 1
ATOM 683 N N . GLY A 1 88 ? 3.602 10.115 -8.361 1.00 95.00 88 GLY A N 1
ATOM 684 C CA . GLY A 1 88 ? 2.167 10.247 -8.105 1.00 95.00 88 GLY A CA 1
ATOM 685 C C . GLY A 1 88 ? 1.658 9.249 -7.060 1.00 95.00 88 GLY A C 1
ATOM 686 O O . GLY A 1 88 ? 0.951 9.636 -6.127 1.00 95.00 88 GLY A O 1
ATOM 687 N N . CYS A 1 89 ? 2.065 7.983 -7.169 1.00 96.44 89 CYS A N 1
ATOM 688 C CA . CYS A 1 89 ? 1.756 6.931 -6.200 1.00 96.44 89 CYS A CA 1
ATOM 689 C C . CYS A 1 89 ? 2.302 7.254 -4.799 1.00 96.44 89 CYS A C 1
ATOM 691 O O . CYS A 1 89 ? 1.558 7.222 -3.817 1.00 96.44 89 CYS A O 1
ATOM 693 N N . ILE A 1 90 ? 3.577 7.643 -4.710 1.00 96.62 90 ILE A N 1
ATOM 694 C CA . ILE A 1 90 ? 4.241 8.037 -3.459 1.00 96.62 90 ILE A CA 1
ATOM 695 C C . ILE A 1 90 ? 3.516 9.231 -2.823 1.00 96.62 90 ILE A C 1
ATOM 697 O O . ILE A 1 90 ? 3.173 9.200 -1.639 1.00 96.62 90 ILE A O 1
ATOM 701 N N . SER A 1 91 ? 3.209 10.260 -3.616 1.00 97.50 91 SER A N 1
ATOM 702 C CA . SER A 1 91 ? 2.504 11.461 -3.152 1.00 97.50 91 SER A CA 1
ATOM 703 C C . SER A 1 91 ? 1.108 11.138 -2.611 1.00 97.50 91 SER A C 1
ATOM 705 O O . SER A 1 91 ? 0.710 11.649 -1.560 1.00 97.50 91 SER A O 1
ATOM 707 N N . LEU A 1 92 ? 0.370 10.248 -3.285 1.00 97.94 92 LEU A N 1
ATOM 708 C CA . LEU A 1 92 ? -0.944 9.786 -2.833 1.00 97.94 92 LEU A CA 1
ATOM 709 C C . LEU A 1 92 ? -0.858 9.065 -1.481 1.00 97.94 92 LEU A C 1
ATOM 711 O O . LEU A 1 92 ? -1.665 9.327 -0.584 1.00 97.94 92 LEU A O 1
ATOM 715 N N . LEU A 1 93 ? 0.133 8.191 -1.308 1.00 97.88 93 LEU A N 1
ATOM 716 C CA . LEU A 1 93 ? 0.337 7.458 -0.060 1.00 97.88 93 LEU A CA 1
ATOM 717 C C . LEU A 1 93 ? 0.772 8.382 1.088 1.00 97.88 93 LEU A C 1
ATOM 719 O O . LEU A 1 93 ? 0.258 8.247 2.199 1.00 97.88 93 LEU A O 1
ATOM 723 N N . HIS A 1 94 ? 1.633 9.374 0.835 1.00 98.31 94 HIS A N 1
ATOM 724 C CA . HIS A 1 94 ? 1.984 10.395 1.830 1.00 98.31 94 HIS A CA 1
ATOM 725 C C . HIS A 1 94 ? 0.780 11.228 2.270 1.00 98.31 94 HIS A C 1
ATOM 727 O O . HIS A 1 94 ? 0.597 11.474 3.470 1.00 98.31 94 HIS A O 1
ATOM 733 N N . LYS A 1 95 ? -0.074 11.626 1.319 1.00 97.81 95 LYS A N 1
ATOM 734 C CA . LYS A 1 95 ? -1.335 12.302 1.635 1.00 97.81 95 LYS A CA 1
ATOM 735 C C . LYS A 1 95 ? -2.193 11.422 2.544 1.00 97.81 95 LYS A C 1
ATOM 737 O O . LYS A 1 95 ? -2.635 11.883 3.596 1.00 97.81 95 LYS A O 1
ATOM 742 N N . LYS A 1 96 ? -2.351 10.138 2.204 1.00 96.75 96 LYS A N 1
ATOM 743 C CA . LYS A 1 96 ? -3.142 9.201 3.013 1.00 96.75 96 LYS A CA 1
ATOM 744 C C . LYS A 1 96 ? -2.577 9.005 4.419 1.00 96.75 96 LYS A C 1
ATOM 746 O O . LYS A 1 96 ? -3.330 9.024 5.390 1.00 96.75 96 LYS A O 1
ATOM 751 N N . LEU A 1 97 ? -1.260 8.854 4.547 1.00 96.19 97 LEU A N 1
ATOM 752 C CA . LEU A 1 97 ? -0.598 8.724 5.844 1.00 96.19 97 LEU A CA 1
ATOM 753 C C . LEU A 1 97 ? -0.847 9.955 6.728 1.00 96.19 97 LEU A C 1
ATOM 755 O O . LEU A 1 97 ? -1.092 9.820 7.926 1.00 96.19 97 LEU A O 1
ATOM 759 N N . THR A 1 98 ? -0.833 11.146 6.131 1.00 95.81 98 THR A N 1
ATOM 760 C CA . THR A 1 98 ? -1.116 12.405 6.832 1.00 95.81 98 THR A CA 1
ATOM 761 C C . THR A 1 98 ? -2.564 12.470 7.321 1.00 95.81 98 THR A C 1
ATOM 763 O O . THR A 1 98 ? -2.796 12.773 8.492 1.00 95.81 98 THR A O 1
ATOM 766 N N . GLU A 1 99 ? -3.533 12.114 6.468 1.00 93.50 99 GLU A N 1
ATOM 767 C CA . GLU A 1 99 ? -4.955 12.027 6.841 1.00 93.50 99 GLU A CA 1
ATOM 768 C C . GLU A 1 99 ? -5.159 11.101 8.048 1.00 93.50 99 GLU A C 1
ATOM 770 O O . GLU A 1 99 ? -5.806 11.459 9.032 1.00 93.50 99 GLU A O 1
ATOM 775 N N . PHE A 1 100 ? -4.544 9.924 8.001 1.00 91.75 100 PHE A N 1
ATOM 776 C CA . PHE A 1 100 ? -4.592 8.922 9.056 1.00 91.75 100 PHE A CA 1
ATOM 777 C C . PHE A 1 100 ? -4.009 9.405 10.389 1.00 91.75 100 PHE A C 1
ATOM 779 O O . PHE A 1 100 ? -4.628 9.218 11.440 1.00 91.75 100 PHE A O 1
ATOM 786 N N . LEU A 1 101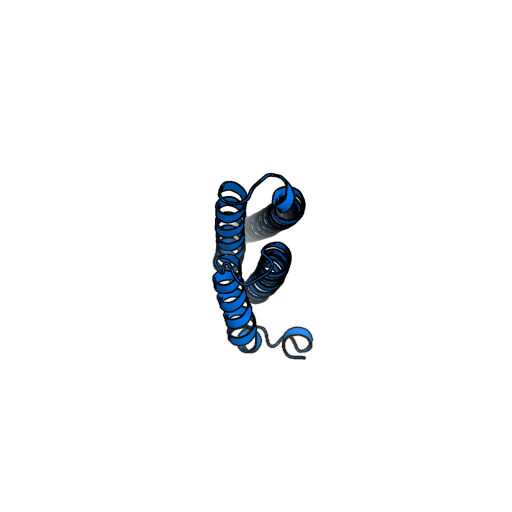 ? -2.870 10.098 10.359 1.00 90.38 101 LEU A N 1
ATOM 787 C CA . LEU A 1 101 ? -2.283 10.706 11.555 1.00 90.38 101 LEU A CA 1
ATOM 788 C C . LEU A 1 101 ? -3.176 11.809 12.145 1.00 90.38 101 LEU A C 1
ATOM 790 O O . LEU A 1 101 ? -3.242 11.950 13.365 1.00 90.38 101 LEU A O 1
ATOM 794 N N . HIS A 1 102 ? -3.862 12.593 11.310 1.00 89.56 102 HIS A N 1
ATOM 795 C CA . HIS A 1 102 ? -4.806 13.612 11.779 1.00 89.56 102 HIS A CA 1
ATOM 796 C C . HIS A 1 102 ? -6.045 12.998 12.441 1.00 89.56 102 HIS A C 1
ATOM 798 O O . HIS A 1 102 ? -6.416 13.424 13.536 1.00 89.56 102 HIS A O 1
ATOM 804 N N . MET A 1 103 ? -6.634 11.963 11.834 1.00 84.00 103 MET A N 1
ATOM 805 C CA . MET A 1 103 ? -7.793 11.256 12.395 1.00 84.00 103 MET A CA 1
ATOM 806 C C . MET A 1 103 ? -7.502 10.675 13.786 1.00 84.00 103 MET A C 1
ATOM 808 O O . MET A 1 103 ? -8.344 10.735 14.683 1.00 84.00 103 MET A O 1
ATOM 812 N N . GLU A 1 104 ? -6.301 10.137 13.998 1.00 81.44 104 GLU A N 1
ATOM 813 C CA . GLU A 1 104 ? -5.902 9.598 15.301 1.00 81.44 104 GLU A CA 1
ATOM 814 C C . GLU A 1 104 ? -5.721 10.676 16.365 1.00 81.44 104 GLU A C 1
ATOM 816 O O . GLU A 1 104 ? -6.223 10.511 17.477 1.00 81.44 104 GLU A O 1
ATOM 821 N N . ARG A 1 105 ? -5.065 11.795 16.029 1.00 82.56 105 ARG A N 1
ATOM 822 C CA . ARG A 1 105 ? -4.886 12.912 16.973 1.00 82.56 105 ARG A CA 1
ATOM 823 C C . ARG A 1 105 ? -6.225 13.453 17.465 1.00 82.56 105 ARG A C 1
ATOM 825 O O . ARG A 1 105 ? -6.376 13.729 18.654 1.00 82.56 105 ARG A O 1
ATOM 832 N N . GLN A 1 106 ? -7.204 13.564 16.568 1.00 78.56 106 GLN A N 1
ATOM 833 C CA . GLN A 1 106 ? -8.555 14.003 16.918 1.00 78.56 106 GLN A CA 1
ATOM 834 C C . GLN A 1 106 ? -9.241 13.013 17.867 1.00 78.56 106 GLN A C 1
ATOM 836 O O . GLN A 1 106 ? -9.809 13.432 18.872 1.00 78.56 106 GLN A O 1
ATOM 841 N N . ARG A 1 107 ? -9.109 11.699 17.633 1.00 69.88 107 ARG A N 1
ATOM 842 C CA . ARG A 1 107 ? -9.641 10.674 18.549 1.00 69.88 107 ARG A CA 1
ATOM 843 C C . ARG A 1 107 ? -8.985 10.707 19.928 1.00 69.88 107 ARG A C 1
ATOM 845 O O . ARG A 1 107 ? -9.690 10.601 20.929 1.00 69.88 107 ARG A O 1
ATOM 852 N N . THR A 1 108 ? -7.665 10.877 20.001 1.00 68.06 108 THR A N 1
ATOM 853 C CA . THR A 1 108 ? -6.964 10.990 21.291 1.00 68.06 108 THR A CA 1
ATOM 854 C C . THR A 1 108 ? -7.350 12.262 22.044 1.00 68.06 108 THR A C 1
ATOM 856 O O . THR A 1 108 ? -7.539 12.217 23.258 1.00 68.06 108 THR A O 1
ATOM 859 N N . ALA A 1 109 ? -7.535 13.382 21.336 1.00 66.44 109 ALA A N 1
ATOM 860 C CA . ALA A 1 109 ? -7.958 14.639 21.944 1.00 66.44 109 ALA A CA 1
ATOM 861 C C . ALA A 1 109 ? -9.376 14.529 22.526 1.00 66.44 109 ALA A C 1
ATOM 863 O O . ALA A 1 109 ? -9.580 14.870 23.692 1.00 66.44 109 ALA A O 1
ATOM 864 N N . SER A 1 110 ? -10.325 13.962 21.772 1.00 61.19 110 SER A N 1
ATOM 865 C CA . SER A 1 110 ? -11.685 13.694 22.256 1.00 61.19 110 SER A CA 1
ATOM 866 C C . SER A 1 110 ? -11.704 12.727 23.444 1.00 61.19 110 SER A C 1
ATOM 868 O O . SER A 1 110 ? -12.395 12.995 24.420 1.00 61.19 110 SER A O 1
ATOM 870 N N . GLY A 1 111 ? -10.907 11.652 23.422 1.00 59.16 111 GLY A N 1
ATOM 871 C CA . GLY A 1 111 ? -10.802 10.713 24.548 1.00 59.16 111 GLY A CA 1
ATOM 872 C C . GLY A 1 111 ? -10.280 11.359 25.839 1.00 59.16 111 GLY A C 1
ATOM 873 O O . GLY A 1 111 ? -10.802 11.093 26.920 1.00 59.16 111 GLY A O 1
ATOM 874 N N . SER A 1 112 ? -9.303 12.267 25.728 1.00 56.81 112 SER A N 1
ATOM 875 C CA . SER A 1 112 ? -8.738 12.983 26.883 1.00 56.81 112 SER A CA 1
ATOM 876 C C . SER A 1 112 ? -9.714 13.983 27.521 1.00 56.81 112 SER A C 1
ATOM 878 O O . SER A 1 112 ? -9.703 14.167 28.738 1.00 56.81 112 SER A O 1
ATOM 880 N N . LEU A 1 113 ? -10.596 14.598 26.721 1.00 55.09 113 LEU A N 1
ATOM 881 C CA . LEU A 1 113 ? -11.629 15.516 27.210 1.00 55.09 113 LEU A CA 1
ATOM 882 C C . LEU A 1 113 ? -12.703 14.778 28.021 1.00 55.09 113 LEU A C 1
ATOM 884 O O . LEU A 1 113 ? -13.114 15.270 29.070 1.00 55.09 113 LEU A O 1
ATOM 888 N N . PHE A 1 114 ? -13.091 13.569 27.602 1.00 50.66 114 PHE A N 1
ATOM 889 C CA . PHE A 1 114 ? -14.027 12.731 28.360 1.00 50.66 114 PHE A CA 1
ATOM 890 C C . PHE A 1 114 ? -13.426 12.191 29.669 1.00 50.66 114 PHE A C 1
ATOM 892 O O . PHE A 1 114 ? -14.119 12.156 30.682 1.00 50.66 114 PHE A O 1
ATOM 899 N N . GLN A 1 115 ? -12.134 11.839 29.700 1.00 51.44 115 GLN A N 1
ATOM 900 C CA . GLN A 1 115 ? -11.472 11.405 30.941 1.00 51.44 115 GLN A CA 1
ATOM 901 C C . GLN A 1 115 ? -11.299 12.538 31.963 1.00 51.44 115 GLN A C 1
ATOM 903 O O . GLN A 1 115 ? -11.415 12.295 33.161 1.00 51.44 115 GLN A O 1
ATOM 908 N N . ARG A 1 116 ? -11.079 13.782 31.516 1.00 50.44 116 ARG A N 1
ATOM 909 C CA . ARG A 1 116 ? -11.005 14.943 32.422 1.00 50.44 116 ARG A CA 1
ATOM 910 C C . ARG A 1 116 ? -12.365 15.337 33.001 1.00 50.44 116 ARG A C 1
ATOM 912 O O . ARG A 1 116 ? -12.399 15.836 34.116 1.00 50.44 116 ARG A O 1
ATOM 919 N N . ALA A 1 117 ? -13.465 15.088 32.289 1.00 50.81 117 ALA A N 1
ATOM 920 C CA . ALA A 1 117 ? -14.815 15.340 32.799 1.00 50.81 117 ALA A CA 1
ATOM 921 C C . ALA A 1 117 ? -15.267 14.305 33.852 1.00 50.81 117 ALA A C 1
ATOM 923 O O . ALA A 1 117 ? -16.031 14.641 34.749 1.00 50.81 117 ALA A O 1
ATOM 924 N N . ALA A 1 118 ? -14.765 13.067 33.784 1.00 50.59 118 ALA A N 1
ATOM 925 C CA . ALA A 1 118 ? -15.121 11.990 34.715 1.00 50.59 118 ALA A CA 1
ATOM 926 C C . ALA A 1 118 ? -14.356 12.016 36.058 1.00 50.59 118 ALA A C 1
ATOM 928 O O . ALA A 1 118 ? -14.682 11.244 36.950 1.00 50.59 118 ALA A O 1
ATOM 929 N N . MET A 1 119 ? -13.351 12.887 36.213 1.00 50.16 119 MET A N 1
ATOM 930 C CA . MET A 1 119 ? -12.579 13.073 37.457 1.00 50.16 119 MET A CA 1
ATOM 931 C C . MET A 1 119 ? -13.062 14.264 38.311 1.00 50.16 119 MET A C 1
ATOM 933 O O . MET A 1 119 ? -12.371 14.667 39.243 1.00 50.16 119 MET A O 1
ATOM 937 N N . VAL A 1 120 ? -14.221 14.853 37.986 1.00 53.09 120 VAL A N 1
ATOM 938 C CA . VAL A 1 120 ? -14.796 16.027 38.684 1.00 53.09 120 VAL A CA 1
ATOM 939 C C . VAL A 1 120 ? -16.066 15.668 39.484 1.00 53.09 120 VAL A C 1
ATOM 941 O O . VAL A 1 120 ? -16.802 16.549 39.919 1.00 53.09 120 VAL A O 1
ATOM 944 N N . HIS A 1 121 ? -16.319 14.383 39.730 1.00 43.22 121 HIS A N 1
ATOM 945 C CA . HIS A 1 121 ? -17.375 13.902 40.628 1.00 43.22 121 HIS A CA 1
ATOM 946 C C . HIS A 1 121 ? -16.785 12.997 41.704 1.00 43.22 121 HIS A C 1
ATOM 948 O O . HIS A 1 121 ? -17.325 13.035 42.830 1.00 43.22 121 HIS A O 1
#

Foldseek 3Di:
DCVVVVVLVVCQVVLVVQLVVLLVLCPDPVHDVLVSLVSNLVSLQVNLVSCVSVVNNVVNLVSLVVSLVSLVVSCVVDPPVSNPSSVVSNVVSVVVSVVSVVVVVVVVVVVVVVVVVVVPD

Sequence (121 aa):
MLRQTEQWHRALPYIGSAFEAASLLLGSIDIDTQLAATELTSSALLLADNYYRMGRFRHGREIIKQAITLLVETQQRTDVGGSARLSGCISLLHKKLTEFLHMERQRTASGSLFQRAAMVH

Radius of gyration: 17.59 Å; chains: 1; bounding box: 37×28×58 Å

Secondary structure (DSSP, 8-state):
-TTTTT-HHHHHHHHHHHHHHHHHHHT-SSS-HHHHHHHHHHHHHHHHHHHHHTT-HHHHHHHHHHHHHHHHHHHHHS-GGGHHHHHHHHHHHHHHHHHHHHHHHHHHHHHHHHHHHTT--

pLDDT: mean 87.31, std 14.37, range [43.22, 98.44]

Organism: NCBI:txid502051